Protein AF-A0A3E0QIB6-F1 (afdb_monomer)

pLDDT: mean 87.97, std 13.39, ra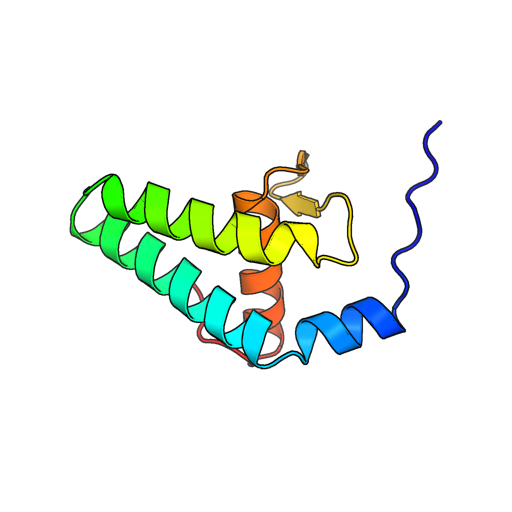nge [33.03, 97.75]

Structure (mmCIF, N/CA/C/O backbone):
data_AF-A0A3E0QIB6-F1
#
_entry.id   AF-A0A3E0QIB6-F1
#
loop_
_atom_site.group_PDB
_atom_site.id
_atom_site.type_symbol
_atom_site.label_atom_id
_atom_site.label_alt_id
_atom_site.label_comp_id
_atom_site.label_asym_id
_atom_site.label_entity_id
_atom_si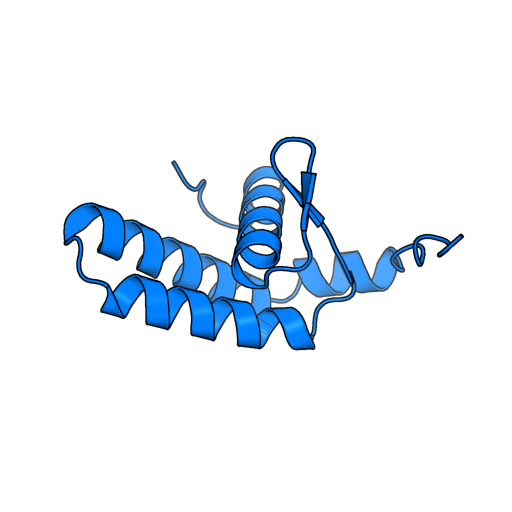te.label_seq_id
_atom_site.pdbx_PDB_ins_code
_atom_site.Cartn_x
_atom_site.Cartn_y
_atom_site.Cartn_z
_atom_site.occupancy
_atom_site.B_iso_or_equiv
_atom_site.auth_seq_id
_atom_site.auth_comp_id
_atom_site.auth_asym_id
_atom_site.auth_atom_id
_atom_site.pdbx_PDB_model_num
ATOM 1 N N . MET A 1 1 ? 6.811 19.443 -22.324 1.00 33.03 1 MET A N 1
ATOM 2 C CA . MET A 1 1 ? 6.075 18.173 -22.466 1.00 33.03 1 MET A CA 1
ATOM 3 C C . MET A 1 1 ? 6.903 17.133 -21.745 1.00 33.03 1 MET A C 1
ATOM 5 O O . MET A 1 1 ? 7.943 16.754 -22.266 1.00 33.03 1 MET A O 1
ATOM 9 N N . VAL A 1 2 ? 6.542 16.810 -20.504 1.00 34.44 2 VAL A N 1
ATOM 10 C CA . VAL A 1 2 ? 7.185 15.713 -19.772 1.00 34.44 2 VAL A CA 1
ATOM 11 C C . VAL A 1 2 ? 6.673 14.445 -20.444 1.00 34.44 2 VAL A C 1
ATOM 13 O O . VAL A 1 2 ? 5.464 14.248 -20.524 1.00 34.44 2 VAL A O 1
ATOM 16 N N . GLN A 1 3 ? 7.561 13.685 -21.081 1.00 36.66 3 GLN A N 1
ATOM 17 C CA . GLN A 1 3 ? 7.176 12.371 -21.583 1.00 36.66 3 GLN A CA 1
ATOM 18 C C . GLN A 1 3 ? 6.964 11.482 -20.354 1.00 36.66 3 GLN A C 1
ATOM 20 O O . GLN A 1 3 ? 7.872 11.466 -19.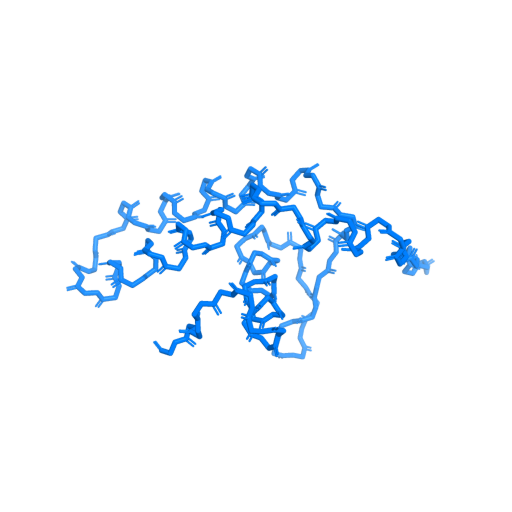515 1.00 36.66 3 GLN A O 1
ATOM 25 N N . PRO A 1 4 ? 5.816 10.792 -20.221 1.00 47.81 4 PRO A N 1
ATOM 26 C CA . PRO A 1 4 ? 5.640 9.824 -19.149 1.00 47.81 4 PRO A CA 1
ATOM 27 C C . PRO A 1 4 ? 6.804 8.844 -19.260 1.00 47.81 4 PRO A C 1
ATOM 29 O O . PRO A 1 4 ? 7.045 8.289 -20.335 1.00 47.81 4 PRO A O 1
ATOM 32 N N . HIS A 1 5 ? 7.611 8.726 -18.206 1.00 55.47 5 HIS A N 1
ATOM 33 C CA . HIS A 1 5 ? 8.630 7.690 -18.166 1.00 55.47 5 HIS A CA 1
ATOM 34 C C . HIS A 1 5 ? 7.878 6.363 -18.235 1.00 55.47 5 HIS A C 1
ATOM 36 O O . HIS A 1 5 ? 7.166 6.008 -17.302 1.00 55.47 5 HIS A O 1
ATOM 42 N N . GLU A 1 6 ? 7.955 5.672 -19.377 1.00 60.88 6 GLU A N 1
ATOM 43 C CA . GLU A 1 6 ? 7.370 4.341 -19.516 1.00 60.88 6 GLU A CA 1
ATOM 44 C C . GLU A 1 6 ? 7.943 3.466 -18.402 1.00 60.88 6 GLU A C 1
ATOM 46 O O . GLU A 1 6 ? 9.144 3.169 -18.373 1.00 60.88 6 GLU A O 1
ATOM 51 N N . ALA A 1 7 ? 7.085 3.095 -17.452 1.00 66.62 7 ALA A N 1
ATOM 52 C CA . ALA A 1 7 ? 7.476 2.246 -16.347 1.00 66.62 7 ALA A CA 1
ATOM 53 C C . ALA A 1 7 ? 8.031 0.934 -16.915 1.00 66.62 7 ALA A C 1
ATOM 55 O O . ALA A 1 7 ? 7.411 0.273 -17.752 1.00 66.62 7 ALA A O 1
ATOM 56 N N . ASN A 1 8 ? 9.231 0.553 -16.480 1.00 82.44 8 ASN A N 1
ATOM 57 C CA . ASN A 1 8 ? 9.846 -0.688 -16.929 1.00 82.44 8 ASN A CA 1
ATOM 58 C C . ASN A 1 8 ? 9.008 -1.870 -16.419 1.00 82.44 8 ASN A C 1
ATOM 60 O O . ASN A 1 8 ? 9.019 -2.160 -15.224 1.00 82.44 8 ASN A O 1
ATOM 64 N N . LEU A 1 9 ? 8.316 -2.561 -17.329 1.00 82.56 9 LEU A N 1
ATOM 65 C CA . LEU A 1 9 ? 7.376 -3.636 -16.993 1.00 82.56 9 LEU A CA 1
ATOM 66 C C . LEU A 1 9 ? 7.998 -4.754 -16.143 1.00 82.56 9 LEU A C 1
ATOM 68 O O . LEU A 1 9 ? 7.328 -5.297 -15.266 1.00 82.56 9 LEU A O 1
ATOM 72 N N . THR A 1 10 ? 9.279 -5.078 -16.349 1.00 87.19 10 THR A N 1
ATOM 73 C CA . THR A 1 10 ? 9.991 -6.045 -15.502 1.00 87.19 10 THR A CA 1
ATOM 74 C C . THR A 1 10 ? 10.103 -5.536 -14.069 1.00 87.19 10 THR A C 1
ATOM 76 O O . THR A 1 10 ? 9.729 -6.253 -13.149 1.00 87.19 10 THR A O 1
ATOM 79 N N . LYS A 1 11 ? 10.527 -4.280 -13.873 1.00 87.88 11 LYS A N 1
ATOM 80 C CA . LYS A 1 11 ? 10.624 -3.678 -12.531 1.00 87.88 11 LYS A CA 1
ATOM 81 C C . LYS A 1 11 ? 9.266 -3.570 -11.846 1.00 87.88 11 LYS A C 1
ATOM 83 O O . LYS A 1 11 ? 9.175 -3.771 -10.644 1.00 87.88 11 LYS A O 1
ATOM 88 N N . VAL A 1 12 ? 8.221 -3.254 -12.608 1.00 87.44 12 VAL A N 1
ATOM 89 C CA . VAL A 1 12 ? 6.845 -3.197 -12.101 1.00 87.44 12 VAL A CA 1
ATOM 90 C C . VAL A 1 12 ? 6.401 -4.577 -11.611 1.00 87.44 12 VAL A C 1
ATOM 92 O O . VAL A 1 12 ? 5.877 -4.691 -10.509 1.00 87.44 12 VAL A O 1
ATOM 95 N N . THR A 1 13 ? 6.675 -5.632 -12.382 1.00 86.81 13 THR A N 1
ATOM 96 C CA . THR A 1 13 ? 6.339 -7.012 -11.996 1.00 86.81 13 THR A CA 1
ATOM 97 C C . THR A 1 13 ? 7.114 -7.442 -10.747 1.00 86.81 13 THR A C 1
ATOM 99 O O . THR A 1 13 ? 6.514 -7.902 -9.784 1.00 86.81 13 THR A O 1
ATOM 102 N N . GLU A 1 14 ? 8.429 -7.203 -10.709 1.00 90.69 14 GLU A N 1
ATOM 103 C CA . GLU A 1 14 ? 9.271 -7.494 -9.537 1.00 90.69 14 GLU A CA 1
ATOM 104 C C . GLU A 1 14 ? 8.808 -6.742 -8.281 1.00 90.69 14 GLU A C 1
ATOM 106 O O . GLU A 1 14 ? 8.846 -7.283 -7.175 1.00 90.69 14 GLU A O 1
ATOM 111 N N . PHE A 1 15 ? 8.362 -5.495 -8.444 1.0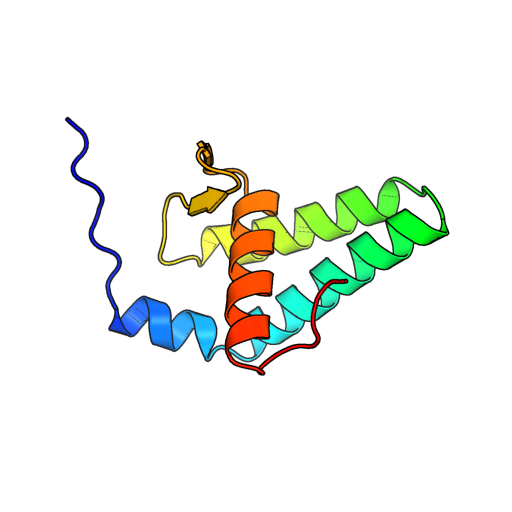0 92.19 15 PHE A N 1
ATOM 112 C CA . PHE A 1 15 ? 7.831 -4.691 -7.351 1.00 92.19 15 PHE A CA 1
ATOM 113 C C . PHE A 1 15 ? 6.535 -5.285 -6.786 1.00 92.19 15 PHE A C 1
ATOM 115 O O . PHE A 1 15 ? 6.417 -5.424 -5.570 1.00 92.19 15 PHE A O 1
ATOM 122 N N . TYR A 1 16 ? 5.590 -5.688 -7.642 1.00 89.31 16 TYR A N 1
ATOM 123 C CA . TYR A 1 16 ? 4.336 -6.315 -7.204 1.00 89.31 16 TYR A CA 1
ATOM 124 C C . TYR A 1 16 ? 4.536 -7.718 -6.601 1.00 89.31 16 TYR A C 1
ATOM 126 O O . TYR A 1 16 ? 3.848 -8.088 -5.645 1.00 89.31 16 TYR A O 1
ATOM 134 N N . ASP A 1 17 ? 5.521 -8.475 -7.084 1.00 90.75 17 ASP A N 1
ATOM 135 C CA . ASP A 1 17 ? 5.874 -9.798 -6.548 1.00 90.75 17 ASP A CA 1
ATOM 136 C C . ASP A 1 17 ? 6.662 -9.727 -5.224 1.00 90.75 17 ASP A C 1
ATOM 138 O O . ASP A 1 17 ? 6.922 -10.750 -4.581 1.00 90.75 17 ASP A O 1
ATOM 142 N N . SER A 1 18 ? 7.042 -8.527 -4.773 1.00 92.94 18 SER A N 1
ATOM 143 C CA . SER A 1 18 ? 7.778 -8.338 -3.526 1.00 92.94 18 SER A CA 1
ATOM 144 C C . SER A 1 18 ? 6.918 -8.656 -2.301 1.00 92.94 18 SER A C 1
ATOM 146 O O . SER A 1 18 ? 5.972 -7.938 -1.971 1.00 92.94 18 SER A O 1
ATOM 148 N N . ALA A 1 19 ? 7.323 -9.676 -1.539 1.00 93.81 19 ALA A N 1
ATOM 149 C CA . ALA A 1 19 ? 6.687 -10.039 -0.270 1.00 93.81 19 ALA A CA 1
ATOM 150 C C . ALA A 1 19 ? 6.656 -8.876 0.742 1.00 93.81 19 ALA A C 1
ATOM 152 O O . ALA A 1 19 ? 5.724 -8.773 1.538 1.00 93.81 19 ALA A O 1
ATOM 153 N N . GLN A 1 20 ? 7.655 -7.985 0.702 1.00 94.06 20 GLN A N 1
ATOM 154 C CA . GLN A 1 20 ? 7.681 -6.799 1.557 1.00 94.06 20 GLN A CA 1
ATOM 155 C C . GLN A 1 20 ? 6.581 -5.810 1.154 1.00 94.06 20 GLN A C 1
ATOM 157 O O . GLN A 1 20 ? 5.816 -5.393 2.014 1.00 94.06 20 GLN A O 1
ATOM 162 N N . ILE A 1 21 ? 6.439 -5.511 -0.144 1.00 93.75 21 ILE A N 1
ATOM 163 C CA . ILE A 1 21 ? 5.385 -4.616 -0.652 1.00 93.75 21 ILE A CA 1
ATOM 164 C C . ILE A 1 21 ? 3.997 -5.174 -0.335 1.00 93.75 21 ILE A C 1
ATOM 166 O O . ILE A 1 21 ? 3.117 -4.440 0.105 1.00 93.75 21 ILE A O 1
ATOM 170 N N . GLN A 1 22 ? 3.812 -6.486 -0.481 1.00 93.44 22 GLN A N 1
ATOM 171 C CA . GLN A 1 22 ? 2.561 -7.156 -0.121 1.00 93.44 22 GLN A CA 1
ATOM 172 C C . GLN A 1 22 ? 2.260 -7.038 1.381 1.00 93.44 2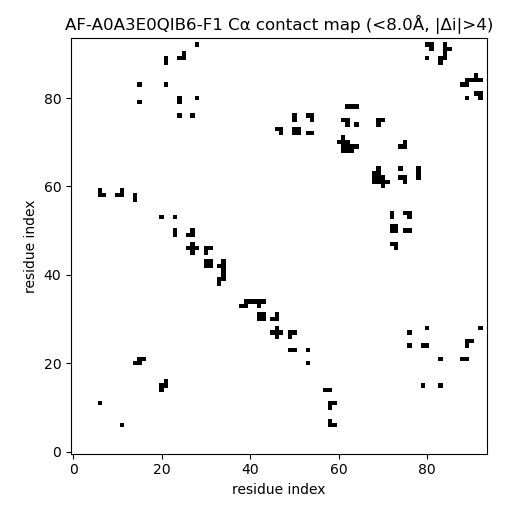2 GLN A C 1
ATOM 174 O O . GLN A 1 22 ? 1.124 -6.756 1.763 1.00 93.44 22 GLN A O 1
ATOM 179 N N . SER A 1 23 ? 3.270 -7.206 2.242 1.00 94.81 23 SER A N 1
ATOM 180 C CA . SER A 1 23 ? 3.116 -7.008 3.687 1.00 94.81 23 SER A CA 1
ATOM 181 C C . SER A 1 23 ? 2.776 -5.557 4.033 1.00 94.81 23 SER A C 1
ATOM 183 O O . SER A 1 23 ? 1.901 -5.317 4.865 1.00 94.81 23 SER A O 1
ATOM 185 N N . ASP A 1 24 ? 3.446 -4.598 3.399 1.00 95.44 24 ASP A N 1
ATOM 186 C CA . ASP A 1 24 ? 3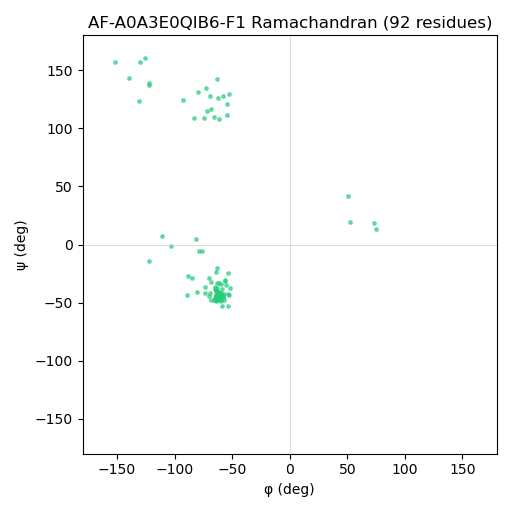.213 -3.170 3.610 1.00 95.44 24 ASP A CA 1
ATOM 187 C C . ASP A 1 24 ? 1.797 -2.782 3.156 1.00 95.44 24 ASP A C 1
ATOM 189 O O . ASP A 1 24 ? 1.098 -2.062 3.864 1.00 95.44 24 ASP A O 1
ATOM 193 N N . ALA A 1 25 ? 1.309 -3.346 2.047 1.00 94.25 25 ALA A N 1
ATOM 194 C CA . ALA A 1 25 ? -0.066 -3.168 1.575 1.00 94.25 25 ALA A CA 1
ATOM 195 C C . ALA A 1 25 ? -1.101 -3.684 2.586 1.00 94.25 25 ALA A C 1
ATOM 197 O O . ALA A 1 25 ? -2.079 -3.000 2.896 1.00 94.25 25 ALA A O 1
ATOM 198 N N . VAL A 1 26 ? -0.861 -4.858 3.177 1.00 94.81 26 VAL A N 1
ATOM 199 C CA . VAL A 1 26 ? -1.723 -5.401 4.238 1.00 94.81 26 VAL A CA 1
ATOM 200 C C . VAL A 1 26 ? -1.727 -4.498 5.475 1.00 94.81 26 VAL A C 1
ATOM 202 O O . VAL A 1 26 ? -2.793 -4.256 6.047 1.00 94.81 26 VAL A O 1
ATOM 205 N N . HIS A 1 27 ? -0.568 -3.978 5.888 1.00 95.69 27 HIS A N 1
ATOM 206 C CA . HIS A 1 27 ? -0.480 -3.050 7.018 1.00 95.69 27 HIS A CA 1
ATOM 207 C C . HIS A 1 27 ? -1.203 -1.735 6.734 1.00 95.69 27 HIS A C 1
ATOM 209 O O . HIS A 1 27 ? -2.005 -1.301 7.560 1.00 95.69 27 HIS A O 1
ATOM 215 N N . PHE A 1 28 ? -0.990 -1.150 5.556 1.00 96.50 28 PHE A N 1
ATOM 216 C CA . PHE A 1 28 ? -1.666 0.064 5.109 1.00 96.50 28 PHE A CA 1
ATOM 217 C C . PHE A 1 28 ? -3.193 -0.083 5.194 1.00 96.50 28 PHE A C 1
ATOM 219 O O . PHE A 1 28 ? -3.855 0.685 5.894 1.00 96.50 28 PHE A O 1
ATOM 226 N N . ILE A 1 29 ? -3.747 -1.145 4.596 1.00 94.88 29 ILE A N 1
ATOM 227 C CA . ILE A 1 29 ? -5.177 -1.485 4.681 1.00 94.88 29 ILE A CA 1
ATOM 228 C C . ILE A 1 29 ? -5.625 -1.666 6.138 1.00 94.88 29 ILE A C 1
ATOM 230 O O . ILE A 1 29 ? -6.707 -1.218 6.527 1.00 94.88 29 ILE A O 1
ATOM 234 N N . GLY A 1 30 ? -4.815 -2.342 6.955 1.00 94.88 30 GLY A N 1
ATOM 235 C CA . GLY A 1 30 ? -5.093 -2.554 8.373 1.00 94.88 30 GLY A CA 1
ATOM 236 C C . GLY A 1 30 ? -5.225 -1.244 9.149 1.00 94.88 30 GLY A C 1
ATOM 237 O O . GLY A 1 30 ? -6.152 -1.098 9.947 1.00 94.88 30 GLY A O 1
ATOM 238 N N . HIS A 1 31 ? -4.342 -0.281 8.887 1.00 97.06 31 HIS A N 1
ATOM 239 C CA . HIS A 1 31 ? -4.391 1.046 9.490 1.00 97.06 31 HIS A CA 1
ATOM 240 C C . HIS A 1 31 ? -5.635 1.822 9.048 1.00 97.06 31 HIS A C 1
ATOM 242 O O . HIS A 1 31 ? -6.375 2.285 9.914 1.00 97.06 31 HIS A O 1
ATOM 248 N N . LEU A 1 32 ? -5.946 1.870 7.749 1.00 94.94 32 LEU A N 1
ATOM 249 C CA . LEU A 1 32 ? -7.160 2.537 7.259 1.00 94.94 32 LEU A CA 1
ATOM 250 C C . LEU A 1 32 ? -8.439 1.948 7.877 1.00 94.94 32 LEU A C 1
ATOM 252 O O . LEU A 1 32 ? -9.268 2.674 8.416 1.00 94.94 32 LEU A O 1
ATOM 256 N N . ARG A 1 33 ? -8.551 0.617 7.946 1.00 94.31 33 ARG A N 1
ATOM 257 C CA . ARG A 1 33 ? -9.691 -0.050 8.603 1.00 94.31 33 ARG A CA 1
ATOM 258 C C . ARG A 1 33 ? -9.790 0.248 10.095 1.00 94.31 33 ARG A C 1
ATOM 260 O O . ARG A 1 33 ? -10.883 0.229 10.659 1.00 94.31 33 ARG A O 1
ATOM 267 N N . ASN A 1 34 ? -8.658 0.425 10.770 1.00 96.12 34 ASN A N 1
ATOM 268 C CA . ASN A 1 34 ? -8.652 0.793 12.181 1.00 96.12 34 ASN A CA 1
ATOM 269 C C . ASN A 1 34 ? -9.050 2.256 12.367 1.00 96.12 34 ASN A C 1
ATOM 271 O O . ASN A 1 34 ? -9.776 2.552 13.317 1.00 96.12 34 ASN A O 1
ATOM 275 N N . P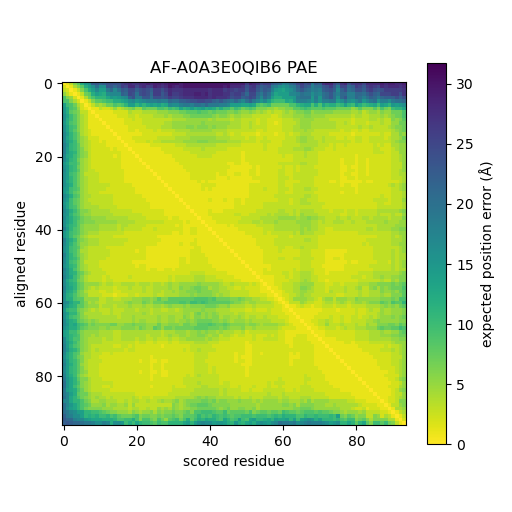HE A 1 35 ? -8.645 3.143 11.456 1.00 96.31 35 PHE A N 1
ATOM 276 C CA . PHE A 1 35 ? -9.152 4.508 11.409 1.00 96.31 35 PHE A CA 1
ATOM 277 C C . PHE A 1 35 ? -10.674 4.514 11.231 1.00 96.31 35 PHE A C 1
ATOM 279 O O . PHE A 1 35 ? -11.354 5.036 12.104 1.00 96.31 35 PHE A O 1
ATOM 286 N N . ASP A 1 36 ? -11.223 3.821 10.231 1.00 95.06 36 ASP A N 1
ATOM 287 C CA . ASP A 1 36 ? -12.677 3.770 9.986 1.00 95.06 36 ASP A CA 1
ATOM 288 C C . ASP A 1 36 ? -13.489 3.288 11.200 1.00 95.06 36 ASP A C 1
ATOM 290 O O . ASP A 1 36 ? -14.638 3.674 11.401 1.00 95.06 36 ASP A O 1
ATOM 294 N N . LYS A 1 37 ? -12.898 2.427 12.038 1.00 96.00 37 LYS A N 1
ATOM 295 C CA . LYS A 1 37 ? -13.547 1.895 13.246 1.00 96.00 37 LYS A CA 1
ATOM 296 C C . LYS A 1 37 ? -13.429 2.795 14.470 1.00 96.00 37 LYS A C 1
ATOM 298 O O . LYS A 1 37 ? -14.239 2.663 15.384 1.00 96.00 37 LYS A O 1
ATOM 303 N N . THR A 1 38 ? -12.369 3.593 14.560 1.00 97.19 38 THR A N 1
ATOM 304 C CA . THR A 1 38 ? -11.989 4.285 15.805 1.00 97.19 38 THR A CA 1
ATOM 305 C C . THR A 1 38 ? -11.915 5.798 15.672 1.00 97.19 38 THR A C 1
ATOM 307 O O . THR A 1 38 ? -11.821 6.472 16.693 1.00 97.19 38 THR A O 1
ATOM 310 N N . GLU A 1 39 ? -11.902 6.308 14.441 1.00 96.56 39 GLU A N 1
ATOM 311 C CA . GLU A 1 39 ? -11.643 7.701 14.061 1.00 96.56 39 GLU A CA 1
ATOM 312 C C . GLU A 1 39 ? -10.335 8.262 14.652 1.00 96.56 39 GLU A C 1
ATOM 314 O O . GLU A 1 39 ? -10.129 9.470 14.743 1.00 96.56 39 GLU A O 1
ATOM 319 N N . ASN A 1 40 ? -9.413 7.385 15.068 1.00 97.75 40 ASN A N 1
ATOM 320 C CA . ASN A 1 40 ? -8.156 7.795 15.673 1.00 97.75 40 ASN A CA 1
ATOM 321 C C . ASN A 1 40 ? -7.128 8.141 14.592 1.00 97.75 40 ASN A C 1
ATOM 323 O O . ASN A 1 40 ? -6.577 7.250 13.941 1.00 97.75 40 ASN A O 1
ATOM 327 N N . GLU A 1 41 ? -6.823 9.432 14.464 1.00 97.12 41 GLU A N 1
ATOM 328 C CA . GLU A 1 41 ? -5.883 9.988 13.481 1.00 97.12 41 GLU A CA 1
ATOM 329 C C . GLU A 1 41 ? -4.497 9.335 13.499 1.00 97.12 41 GLU A C 1
ATOM 331 O O . GLU A 1 41 ? -3.832 9.307 12.466 1.00 97.12 41 GLU A O 1
ATOM 336 N N . LYS A 1 42 ? -4.069 8.732 14.619 1.00 97.69 42 LYS A N 1
ATOM 337 C CA . LYS A 1 42 ? -2.819 7.962 14.659 1.00 97.69 42 LYS A CA 1
ATOM 338 C C . LYS A 1 42 ? -2.761 6.912 13.545 1.00 97.69 42 LYS A C 1
ATOM 340 O O . LYS A 1 42 ? -1.697 6.689 12.981 1.00 97.69 42 LYS A O 1
ATOM 345 N N . PHE A 1 43 ? -3.880 6.272 13.219 1.00 97.69 43 PHE A N 1
ATOM 346 C CA . PHE A 1 43 ? -3.899 5.266 12.164 1.00 97.69 43 PHE A CA 1
ATOM 347 C C . PHE A 1 43 ? -3.727 5.865 10.765 1.00 97.69 43 PHE A C 1
ATOM 349 O O . PHE A 1 43 ? -3.152 5.204 9.908 1.00 97.69 43 PHE A O 1
ATOM 356 N N . LEU A 1 44 ? -4.140 7.115 10.534 1.00 96.50 44 LEU A N 1
ATOM 357 C CA . LEU A 1 44 ? -3.822 7.813 9.285 1.00 96.50 44 LEU A CA 1
ATOM 358 C C . LEU A 1 44 ? -2.329 8.133 9.199 1.00 96.50 44 LEU A C 1
ATOM 360 O O . LEU A 1 44 ? -1.730 7.934 8.145 1.00 96.50 44 LEU A O 1
ATOM 364 N N . THR A 1 45 ? -1.718 8.567 10.306 1.00 97.31 45 THR A N 1
ATOM 365 C CA . THR A 1 45 ? -0.265 8.787 10.372 1.00 97.31 45 THR A CA 1
ATOM 366 C C . THR A 1 45 ? 0.500 7.498 10.088 1.00 97.31 45 THR A C 1
ATOM 368 O O . THR A 1 45 ? 1.376 7.491 9.231 1.00 97.31 45 THR A O 1
ATOM 371 N N . ASP A 1 46 ? 0.126 6.393 10.737 1.00 97.62 46 ASP A N 1
ATOM 372 C CA . ASP A 1 46 ? 0.774 5.095 10.532 1.00 97.62 46 ASP A CA 1
ATOM 373 C C . ASP A 1 46 ? 0.610 4.609 9.076 1.00 97.62 46 ASP A C 1
ATOM 375 O O . ASP A 1 46 ? 1.562 4.118 8.471 1.00 97.62 46 ASP A O 1
ATOM 379 N N . ALA A 1 47 ? -0.574 4.788 8.474 1.00 97.06 47 ALA A N 1
ATOM 380 C CA . ALA A 1 47 ? -0.801 4.467 7.063 1.00 97.06 47 ALA A CA 1
ATOM 381 C C . ALA A 1 47 ? 0.088 5.313 6.136 1.00 97.06 47 ALA A C 1
ATOM 383 O O . ALA A 1 47 ? 0.687 4.788 5.198 1.00 97.06 47 ALA A O 1
ATOM 384 N N . PHE A 1 48 ? 0.215 6.611 6.411 1.00 97.19 48 PHE A N 1
ATOM 385 C CA . PHE A 1 48 ? 1.070 7.506 5.635 1.00 97.19 48 PHE A CA 1
ATOM 386 C C . PHE A 1 48 ? 2.557 7.136 5.744 1.00 97.19 48 PHE A C 1
ATOM 388 O O . PHE A 1 48 ? 3.267 7.150 4.741 1.00 97.19 48 PHE A O 1
ATOM 395 N N . GLU A 1 49 ? 3.030 6.746 6.930 1.00 97.00 49 GLU A N 1
ATOM 396 C CA . GLU A 1 49 ? 4.407 6.274 7.126 1.00 97.00 49 GLU A CA 1
ATOM 397 C C . GLU A 1 49 ? 4.700 5.007 6.310 1.00 97.00 49 GLU A C 1
ATOM 399 O O . GLU A 1 49 ? 5.742 4.913 5.653 1.00 97.00 49 GLU A O 1
ATOM 404 N N . VAL A 1 50 ? 3.759 4.055 6.284 1.00 96.75 50 VAL A N 1
ATOM 405 C CA . VAL A 1 50 ? 3.861 2.862 5.432 1.00 96.75 50 VAL A CA 1
ATOM 406 C C . VAL A 1 50 ? 3.925 3.261 3.957 1.00 96.75 50 VAL A C 1
ATOM 408 O O . VAL A 1 50 ? 4.814 2.799 3.237 1.00 96.75 50 VAL A O 1
ATOM 411 N N . ALA A 1 51 ? 3.041 4.157 3.518 1.00 96.19 51 ALA A N 1
ATOM 412 C CA . ALA A 1 51 ? 2.989 4.624 2.138 1.00 96.19 51 ALA A CA 1
ATOM 413 C C . ALA A 1 51 ? 4.302 5.292 1.693 1.00 96.19 51 ALA A C 1
ATOM 415 O O . ALA A 1 51 ? 4.831 4.963 0.632 1.00 96.19 51 ALA A O 1
ATOM 416 N N . LEU A 1 52 ? 4.889 6.155 2.529 1.00 95.31 52 LEU A N 1
ATOM 417 C CA . LEU A 1 52 ? 6.198 6.766 2.270 1.00 95.31 52 LEU A CA 1
ATOM 418 C C . LEU A 1 52 ? 7.309 5.721 2.108 1.00 95.31 52 LEU A C 1
ATOM 420 O O . LEU A 1 52 ? 8.124 5.820 1.192 1.00 95.31 52 LEU A O 1
ATOM 424 N N . SER A 1 53 ? 7.323 4.691 2.961 1.00 92.88 53 SER A N 1
ATOM 425 C CA . SER A 1 53 ? 8.353 3.643 2.924 1.00 92.88 53 SER A CA 1
ATOM 426 C C . SER A 1 53 ? 8.340 2.803 1.639 1.00 92.88 53 SER A C 1
ATOM 428 O O . SER A 1 53 ? 9.357 2.190 1.279 1.00 92.88 53 SER A O 1
ATOM 430 N N . VAL A 1 54 ? 7.185 2.756 0.970 1.00 91.31 54 VAL A N 1
ATOM 431 C CA . VAL A 1 54 ? 6.968 2.075 -0.307 1.00 91.31 54 VAL A CA 1
ATOM 432 C C . VAL A 1 54 ? 7.258 3.015 -1.473 1.00 91.31 54 VAL A C 1
ATOM 434 O O . VAL A 1 54 ? 7.951 2.616 -2.409 1.00 91.31 54 VAL A O 1
ATOM 437 N N . TYR A 1 55 ? 6.792 4.264 -1.387 1.00 90.69 55 TYR A N 1
ATOM 438 C CA . TYR A 1 55 ? 6.929 5.278 -2.431 1.00 90.69 55 TYR A CA 1
ATOM 439 C C . TYR A 1 55 ? 8.382 5.468 -2.888 1.00 90.69 55 TYR A C 1
ATOM 441 O O . TYR A 1 55 ? 8.660 5.461 -4.081 1.00 90.69 55 TYR A O 1
ATOM 449 N N . GLU A 1 56 ? 9.343 5.512 -1.961 1.00 85.75 56 GLU A N 1
ATOM 450 C CA . GLU A 1 56 ? 10.768 5.669 -2.304 1.00 85.75 56 GLU A CA 1
ATOM 451 C C . GLU A 1 56 ? 11.358 4.511 -3.134 1.00 85.75 56 GLU A C 1
ATOM 453 O O . GLU A 1 56 ? 12.405 4.662 -3.765 1.00 85.75 56 GLU A O 1
ATOM 458 N N . LYS A 1 57 ? 10.720 3.337 -3.121 1.00 86.88 57 LYS A N 1
ATOM 459 C CA . LYS A 1 57 ? 11.170 2.122 -3.828 1.00 86.88 57 LYS A CA 1
ATOM 460 C C . LYS A 1 57 ? 10.364 1.864 -5.098 1.00 86.88 57 LYS A C 1
ATOM 462 O O . LYS A 1 57 ? 10.593 0.870 -5.789 1.00 86.88 57 LYS A O 1
ATOM 467 N N . CYS A 1 58 ? 9.388 2.720 -5.353 1.00 87.88 58 CYS A N 1
ATOM 468 C CA . CYS A 1 58 ? 8.388 2.545 -6.371 1.00 87.88 58 CYS A CA 1
ATOM 469 C C . CYS A 1 58 ? 8.973 2.750 -7.778 1.00 87.88 58 CYS A C 1
ATOM 471 O O . CYS A 1 58 ? 9.714 3.708 -7.994 1.00 87.88 58 CYS A O 1
ATOM 473 N N . PRO A 1 59 ? 8.667 1.883 -8.763 1.00 88.81 59 PRO A N 1
ATOM 474 C CA . PRO A 1 59 ? 9.111 2.085 -10.139 1.00 88.81 59 PRO A CA 1
ATOM 475 C C . PRO A 1 59 ? 8.226 3.060 -10.939 1.00 88.81 59 PRO A C 1
ATOM 477 O O . PRO A 1 59 ? 8.449 3.197 -12.142 1.00 88.81 59 PRO A O 1
ATOM 480 N N . PHE A 1 60 ? 7.226 3.688 -10.312 1.00 83.75 60 PHE A N 1
ATOM 481 C CA . PHE A 1 60 ? 6.311 4.664 -10.913 1.00 83.75 60 PHE A CA 1
ATOM 482 C C . PHE A 1 60 ? 6.361 5.999 -10.159 1.00 83.75 60 PHE A C 1
ATOM 484 O O . PHE A 1 60 ? 6.404 6.007 -8.930 1.00 83.75 60 PHE A O 1
ATOM 491 N N . ASP A 1 61 ? 6.338 7.103 -10.915 1.00 82.81 61 ASP A N 1
ATOM 492 C CA . ASP A 1 61 ? 6.425 8.480 -10.399 1.00 82.81 61 ASP A CA 1
ATOM 493 C C . ASP A 1 61 ? 5.045 9.074 -10.044 1.00 82.81 61 ASP A C 1
ATOM 495 O O . ASP A 1 61 ? 4.940 9.945 -9.187 1.00 82.81 61 ASP A O 1
ATOM 499 N N . GLU A 1 62 ? 3.979 8.605 -10.699 1.00 88.81 62 GLU A N 1
ATOM 500 C CA . GLU A 1 62 ? 2.598 9.064 -10.515 1.00 88.81 62 GLU A CA 1
ATOM 501 C C . GLU A 1 62 ? 1.608 7.934 -10.843 1.00 88.81 62 GLU A C 1
ATOM 503 O O . GLU A 1 62 ? 1.934 7.000 -11.584 1.00 88.81 62 GLU A O 1
ATOM 508 N N . VAL A 1 63 ? 0.394 8.011 -10.296 1.00 89.25 63 VAL A N 1
ATOM 509 C CA . VAL A 1 63 ? -0.708 7.076 -10.576 1.00 89.25 63 VAL A CA 1
ATOM 510 C C . VAL A 1 63 ? -1.993 7.828 -10.916 1.00 89.25 63 VAL A C 1
ATOM 512 O O . VAL A 1 63 ? -2.172 8.981 -10.523 1.00 89.25 63 VAL A O 1
ATOM 515 N N . GLU A 1 64 ? -2.912 7.171 -11.626 1.00 89.06 64 GLU A N 1
ATOM 516 C CA . GLU A 1 64 ? -4.266 7.687 -11.838 1.00 89.06 64 GLU A CA 1
ATOM 517 C C . GLU A 1 64 ? -5.216 7.142 -10.766 1.00 89.06 64 GLU A C 1
ATOM 519 O O . GLU A 1 64 ? -5.365 5.930 -10.615 1.00 89.06 64 GLU A O 1
ATOM 524 N N . LEU A 1 65 ? -5.887 8.043 -10.048 1.00 87.50 65 LEU A N 1
ATOM 525 C CA . LEU A 1 65 ? -6.940 7.730 -9.086 1.00 87.50 65 LEU A CA 1
ATOM 526 C C . LEU A 1 65 ? -8.152 8.626 -9.368 1.00 87.50 65 LEU A C 1
ATOM 528 O O . LEU A 1 65 ? -8.036 9.852 -9.415 1.00 87.50 65 LEU A O 1
ATOM 532 N N . ASP A 1 66 ? -9.319 8.019 -9.597 1.00 88.00 66 ASP A N 1
ATOM 533 C CA . ASP A 1 66 ? -10.580 8.716 -9.902 1.00 88.00 66 ASP A CA 1
ATOM 534 C C . ASP A 1 66 ? -10.475 9.767 -11.030 1.00 88.00 66 ASP A C 1
ATOM 536 O O . ASP A 1 66 ? -11.027 10.871 -10.951 1.00 88.00 66 ASP A O 1
ATOM 540 N N . GLY A 1 67 ? -9.750 9.437 -12.105 1.00 89.69 67 GLY A N 1
ATOM 541 C CA . GLY A 1 67 ? -9.568 10.318 -13.264 1.00 89.69 67 GLY A CA 1
ATOM 542 C C . GLY A 1 67 ? -8.605 11.486 -13.028 1.00 89.69 67 GLY A C 1
ATOM 543 O O . GLY A 1 67 ? -8.589 12.440 -13.812 1.00 89.69 67 GLY A O 1
ATOM 544 N N . LYS A 1 68 ? -7.828 11.454 -11.939 1.00 90.50 68 LYS A N 1
ATOM 545 C CA . LYS A 1 68 ? -6.796 12.444 -11.620 1.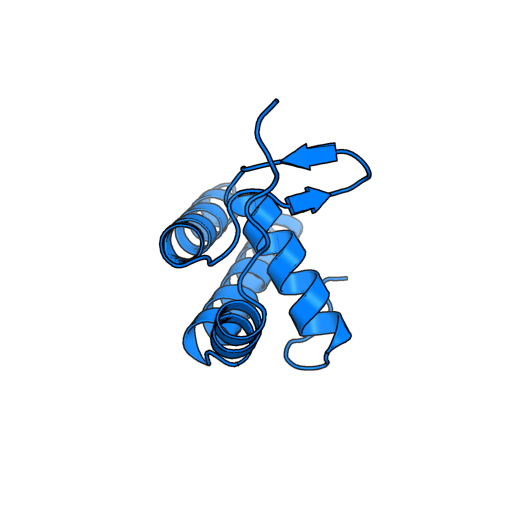00 90.50 68 LYS A CA 1
ATOM 546 C C . LYS A 1 68 ? -5.446 11.766 -11.462 1.00 90.50 68 LYS A C 1
ATOM 548 O O . LYS A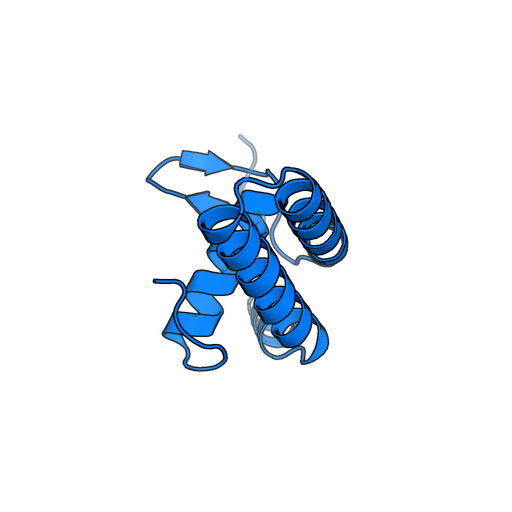 1 68 ? -5.335 10.738 -10.807 1.00 90.50 68 LYS A O 1
ATOM 553 N N . ILE A 1 69 ? -4.421 12.397 -12.018 1.00 92.00 69 ILE A N 1
ATOM 554 C CA . ILE A 1 69 ? -3.034 12.007 -11.786 1.00 92.00 69 ILE A CA 1
ATOM 555 C C . ILE A 1 69 ? -2.581 12.569 -10.436 1.00 92.00 69 ILE A C 1
ATOM 557 O O . ILE A 1 69 ? -2.817 13.746 -10.148 1.00 92.00 69 ILE A O 1
ATOM 561 N N . THR A 1 70 ? -1.970 11.723 -9.612 1.00 91.12 70 THR A N 1
ATOM 562 C CA . THR A 1 70 ? -1.475 12.048 -8.268 1.00 91.12 70 THR A CA 1
ATOM 563 C C . THR A 1 70 ? -0.124 11.378 -8.021 1.00 91.12 70 THR A C 1
ATOM 565 O O . THR A 1 70 ? 0.121 10.255 -8.461 1.00 91.12 70 THR A O 1
ATOM 568 N N . ASP A 1 71 ? 0.749 12.083 -7.307 1.00 92.19 71 ASP A N 1
ATOM 569 C CA . ASP A 1 71 ? 2.058 11.633 -6.818 1.00 92.19 71 ASP A CA 1
ATOM 570 C C . ASP A 1 71 ? 2.069 11.481 -5.283 1.00 92.19 71 ASP A C 1
ATOM 572 O O . ASP A 1 71 ? 3.105 11.237 -4.663 1.00 92.19 71 ASP A O 1
ATOM 576 N N . SER A 1 72 ? 0.901 11.616 -4.644 1.00 94.12 72 SER A N 1
ATOM 577 C CA . SER A 1 72 ? 0.743 11.448 -3.201 1.00 94.12 72 SER A CA 1
ATOM 578 C C . SER A 1 72 ? 1.102 10.014 -2.793 1.00 94.12 72 SER A C 1
ATOM 580 O O . SER A 1 72 ? 0.483 9.073 -3.299 1.00 94.12 72 SER A O 1
ATOM 582 N N . PRO A 1 73 ? 2.018 9.809 -1.826 1.00 94.50 73 PRO A N 1
ATOM 583 C CA . PRO A 1 73 ? 2.416 8.474 -1.387 1.00 94.50 73 PRO A CA 1
ATOM 584 C C . PRO A 1 73 ? 1.231 7.591 -0.984 1.00 94.50 73 PRO A C 1
ATOM 586 O O . PRO A 1 73 ? 1.181 6.423 -1.362 1.00 94.50 73 PRO A O 1
ATOM 589 N N . SER A 1 74 ? 0.257 8.144 -0.252 1.00 94.31 74 SER A N 1
ATOM 590 C CA . SER A 1 74 ? -0.937 7.402 0.176 1.00 94.31 74 SER A CA 1
ATOM 591 C C . SER A 1 74 ? -1.809 6.969 -0.997 1.00 94.31 74 SER A C 1
ATOM 593 O O . SER A 1 74 ? -2.336 5.860 -0.973 1.00 94.31 74 SER A O 1
ATOM 595 N N . ASP A 1 75 ? -1.947 7.814 -2.019 1.00 93.75 75 ASP A N 1
ATOM 596 C CA . ASP A 1 75 ? -2.767 7.502 -3.192 1.00 93.75 75 ASP A CA 1
ATOM 597 C C . ASP A 1 75 ? -2.068 6.458 -4.066 1.00 93.75 75 ASP A C 1
ATOM 599 O O . ASP A 1 75 ? -2.691 5.492 -4.503 1.00 93.75 75 ASP A O 1
ATOM 603 N N . VAL A 1 76 ? -0.750 6.597 -4.248 1.00 92.75 76 VAL A N 1
ATOM 604 C CA . VAL A 1 76 ? 0.095 5.595 -4.913 1.00 92.75 76 VAL A CA 1
ATOM 605 C C . VAL A 1 76 ? -0.029 4.249 -4.204 1.00 92.75 76 VAL A C 1
ATOM 607 O O . VAL A 1 76 ? -0.281 3.229 -4.845 1.00 92.75 76 VAL A O 1
ATOM 610 N N . MET A 1 77 ? 0.076 4.236 -2.874 1.00 94.44 77 MET A N 1
ATOM 611 C CA . MET A 1 77 ? -0.062 3.017 -2.082 1.00 94.44 77 MET A CA 1
ATOM 612 C C . MET A 1 77 ? -1.472 2.420 -2.171 1.00 94.44 77 MET A C 1
ATOM 614 O O . MET A 1 77 ? -1.619 1.199 -2.243 1.00 94.44 77 MET A O 1
ATOM 618 N N . LEU A 1 78 ? -2.514 3.255 -2.223 1.00 93.81 78 LEU A N 1
ATOM 619 C CA . LEU A 1 78 ? -3.889 2.803 -2.421 1.00 93.81 78 LEU A CA 1
ATOM 620 C C . LEU A 1 78 ? -4.068 2.126 -3.788 1.00 93.81 78 LEU A C 1
ATOM 622 O O . LEU A 1 78 ? -4.632 1.035 -3.847 1.00 93.81 78 LEU A O 1
ATOM 626 N N . VAL A 1 79 ? -3.538 2.708 -4.867 1.00 92.25 79 VAL A N 1
ATOM 627 C CA . VAL A 1 79 ? -3.572 2.103 -6.211 1.00 92.25 79 VAL A CA 1
ATOM 628 C C . VAL A 1 79 ? -2.811 0.774 -6.243 1.00 92.25 79 VAL A C 1
ATOM 630 O O . VAL A 1 79 ? -3.316 -0.211 -6.783 1.00 92.25 79 VAL A O 1
ATOM 633 N N . VAL A 1 80 ? -1.647 0.694 -5.589 1.00 92.12 80 VAL A N 1
ATOM 634 C CA . VAL A 1 80 ? -0.906 -0.570 -5.424 1.00 92.12 80 VAL A CA 1
ATOM 635 C C . VAL A 1 80 ? -1.758 -1.622 -4.718 1.00 92.12 80 VAL A C 1
ATOM 637 O O . VAL A 1 80 ? -1.822 -2.765 -5.171 1.00 92.12 80 VAL A O 1
ATOM 640 N N . CYS A 1 81 ? -2.444 -1.248 -3.635 1.00 93.50 81 CYS A N 1
ATOM 641 C CA . CYS A 1 81 ? -3.333 -2.154 -2.911 1.00 93.50 81 CYS A CA 1
ATOM 642 C C . CYS A 1 81 ? -4.480 -2.665 -3.795 1.00 93.50 81 CYS A C 1
ATOM 644 O O . CYS A 1 81 ? -4.789 -3.857 -3.759 1.00 93.50 81 CYS A O 1
ATOM 646 N N . LEU A 1 82 ? -5.091 -1.789 -4.600 1.00 91.50 82 LEU A N 1
ATOM 647 C CA . LEU A 1 82 ? -6.160 -2.162 -5.529 1.00 91.50 82 LEU A CA 1
ATOM 648 C C . LEU A 1 82 ? -5.662 -3.170 -6.569 1.00 91.50 82 LEU A C 1
ATOM 650 O O . LEU A 1 82 ? -6.268 -4.228 -6.718 1.00 91.50 82 LEU A O 1
ATOM 654 N N . HIS A 1 83 ? -4.515 -2.919 -7.202 1.00 90.12 83 HIS A N 1
ATOM 655 C CA . HIS A 1 83 ? -3.948 -3.850 -8.179 1.00 90.12 83 HIS A CA 1
ATOM 656 C C . HIS A 1 83 ? -3.544 -5.194 -7.566 1.00 90.12 83 HIS A C 1
ATOM 658 O O . HIS A 1 83 ? -3.859 -6.248 -8.117 1.00 90.12 83 HIS A O 1
ATOM 664 N N . LEU A 1 84 ? -2.894 -5.195 -6.398 1.00 91.06 84 LEU A N 1
ATOM 665 C CA . LEU A 1 84 ? -2.565 -6.441 -5.694 1.00 91.06 84 LEU A CA 1
ATOM 666 C C . LEU A 1 84 ? -3.825 -7.228 -5.309 1.00 91.06 84 LEU A C 1
ATOM 668 O O . LEU A 1 84 ? -3.814 -8.460 -5.318 1.00 91.06 84 LEU A O 1
ATOM 672 N N . SER A 1 85 ? -4.916 -6.531 -4.996 1.00 90.94 85 SER A N 1
ATOM 673 C CA . SER A 1 85 ? -6.208 -7.155 -4.738 1.00 90.94 85 SER A CA 1
ATOM 674 C C . SER A 1 85 ? -6.837 -7.744 -6.005 1.00 90.94 85 SER A C 1
ATOM 676 O O . SER A 1 85 ? -7.333 -8.867 -5.960 1.00 90.94 85 SER A O 1
ATOM 678 N N . GLU A 1 86 ? -6.809 -7.031 -7.134 1.00 90.06 86 GLU A N 1
ATOM 679 C CA . GLU A 1 86 ? -7.304 -7.520 -8.434 1.00 90.06 86 GLU A CA 1
ATOM 680 C C . GLU A 1 86 ? -6.561 -8.784 -8.891 1.00 90.06 86 GLU A C 1
ATOM 682 O O . GLU A 1 86 ? -7.153 -9.686 -9.485 1.00 90.06 86 GLU A O 1
ATOM 687 N N . LEU A 1 87 ? -5.270 -8.874 -8.564 1.00 88.38 87 LEU A N 1
ATOM 688 C CA . LEU A 1 87 ? -4.429 -10.044 -8.816 1.00 88.38 87 LEU A CA 1
ATOM 689 C C . LEU A 1 87 ? -4.644 -11.186 -7.804 1.00 88.38 87 LEU A C 1
ATOM 691 O O . LEU A 1 87 ? -4.072 -12.263 -7.966 1.00 88.38 87 LEU A O 1
ATOM 695 N N . GLY A 1 88 ? -5.456 -10.978 -6.762 1.00 88.06 88 GLY A N 1
ATOM 696 C CA . GLY A 1 88 ? -5.734 -11.970 -5.721 1.00 88.06 88 GLY A CA 1
ATOM 697 C C . GLY A 1 88 ? -4.581 -12.202 -4.739 1.00 88.06 88 GLY A C 1
ATOM 698 O O . GLY A 1 88 ? -4.553 -13.232 -4.065 1.00 88.06 88 GLY A O 1
ATOM 699 N N . VAL A 1 89 ? -3.627 -11.270 -4.661 1.00 87.25 89 VAL A N 1
ATOM 700 C CA . VAL A 1 89 ? -2.435 -11.365 -3.803 1.00 87.25 89 VAL A CA 1
ATOM 701 C C . VAL A 1 89 ? -2.756 -10.974 -2.361 1.00 87.25 89 VAL A C 1
ATOM 703 O O . VAL A 1 89 ? -2.304 -11.630 -1.422 1.00 87.25 89 VAL A O 1
ATOM 706 N N . ILE A 1 90 ? -3.559 -9.924 -2.175 1.00 84.94 90 ILE A N 1
ATOM 707 C CA . ILE A 1 90 ? -3.999 -9.446 -0.857 1.00 84.94 90 ILE A CA 1
ATOM 708 C C . ILE A 1 90 ? -5.532 -9.354 -0.791 1.00 84.94 90 ILE A C 1
ATOM 710 O O . ILE A 1 90 ? -6.187 -9.307 -1.833 1.00 84.94 90 ILE A O 1
ATOM 714 N N . PRO A 1 91 ? -6.140 -9.333 0.412 1.00 77.44 91 PRO A N 1
ATOM 715 C CA . PRO A 1 91 ? -7.587 -9.194 0.548 1.00 77.44 91 PRO A CA 1
ATOM 716 C C . PRO A 1 91 ? -8.102 -7.852 0.016 1.00 77.44 91 PRO A C 1
ATOM 718 O O . PRO A 1 91 ? -7.503 -6.814 0.294 1.00 77.44 91 PRO A O 1
ATOM 721 N N . GLU A 1 92 ? -9.275 -7.875 -0.622 1.00 74.00 92 GLU A N 1
ATOM 722 C CA . GLU A 1 92 ? -9.976 -6.666 -1.072 1.00 74.00 92 GLU A CA 1
ATOM 723 C C . GLU A 1 92 ? -10.153 -5.656 0.067 1.00 74.00 92 GLU A C 1
ATOM 725 O O . GLU A 1 92 ? -10.641 -5.983 1.159 1.00 74.00 92 GLU A O 1
ATOM 730 N N . TYR A 1 93 ? -9.768 -4.410 -0.212 1.00 67.44 93 TYR A N 1
ATOM 731 C CA . TYR A 1 93 ? -10.187 -3.246 0.554 1.00 67.44 93 TYR A CA 1
ATOM 732 C C . TYR A 1 93 ? -11.651 -2.959 0.186 1.00 67.44 93 TYR A C 1
ATOM 734 O O . TYR A 1 93 ? -11.943 -2.591 -0.949 1.00 67.44 93 TYR A O 1
ATOM 742 N N . LYS A 1 94 ? -12.572 -3.226 1.117 1.00 57.66 94 LYS A N 1
ATOM 743 C CA . LYS A 1 94 ? -14.014 -2.967 1.000 1.00 57.66 94 LYS A CA 1
ATOM 744 C C . LYS A 1 94 ? -14.424 -1.992 2.074 1.00 57.66 94 LYS A C 1
ATOM 746 O O . LYS A 1 94 ? -13.881 -2.164 3.194 1.00 57.66 94 LYS A O 1
#

Secondary structure (DSSP, 8-state):
--------HHHHHHHHT-HHHHHHHHHHHHHHHHHHHH--THHHHHHHHHHHHHHTT-S-S-EEETTEEE--HHHHHHHHHHHHHHTTSS----

Foldseek 3Di:
DPDFPPQDVVLQVVLLPDPLLLVLLVLLLVLVVVCVVPVDCVSVVSNLVSLVVSLVSDSHQWDDDPNDIDNRSNVVSVVSSVVCVVVVNHPDND

Mean predicted aligned error: 4.85 Å

Nearest PDB structures (foldseek):
  8evc-assembly1_C  TM=2.423E-01  e=2.098E+00  Homo sapiens
  7rhl-assembly1_C  TM=2.760E-01  e=5.541E+00  Homo sapiens
  8ev8-assembly1_B  TM=2.602E-01  e=6.211E+00  Homo sapiens

Solvent-accessible surface area (backbone atoms only — not comparable to full-atom values): 5469 Å² total; per-residue (Å²): 132,85,72,80,76,78,58,54,63,68,57,49,50,54,52,69,69,29,68,65,54,52,51,46,40,53,49,30,53,52,23,51,56,48,19,79,75,64,74,43,63,66,25,54,53,54,23,43,54,47,15,47,70,47,47,82,74,48,71,61,82,63,40,80,57,96,94,36,82,41,67,49,37,56,59,44,43,49,52,51,42,51,52,38,25,76,72,66,75,45,81,74,90,125

Radius of gyration: 13.45 Å; Cα contacts (8 Å, |Δi|>4): 100; chains: 1; bounding box: 25×30×38 Å

Sequence (94 aa):
MVQPHEANLTKVTEFYDSAQIQSDAVHFIGHLRNFDKTENEKFLTDAFEVALSVYEKCPFDEVELDGKITDSPSDVMLVVCLHLSELGVIPEYK